Protein AF-A0A1I7GXW3-F1 (afdb_monomer_lite)

Sequence (168 aa):
MKNKFWGVLLILAAIAVLLNKIFIFEGFSLIKFVVTVLLISIIVKSIPKREFGGILFPIAFISILFDDELGITAITPFPVLLAAALGTAGLSIIFHDGKKTMYIEGKINFDLTFGGSEIYVPKSWKVINNVSCTLGGVSEKNRGTGEGSNVLELTGRATFGGVTIIYV

Radius of gyration: 31.1 Å; chains: 1; bounding box: 59×31×83 Å

Structure (mmCIF, N/CA/C/O backbone):
data_AF-A0A1I7GXW3-F1
#
_entry.id   AF-A0A1I7GXW3-F1
#
loop_
_atom_site.group_PDB
_atom_site.id
_atom_site.type_symbol
_atom_site.label_atom_id
_atom_site.label_alt_id
_atom_site.label_comp_id
_atom_site.label_asym_id
_atom_site.label_entity_id
_atom_site.label_seq_id
_atom_site.pdbx_PDB_ins_code
_atom_site.Cartn_x
_atom_site.Cartn_y
_atom_site.Cartn_z
_atom_site.occupancy
_atom_site.B_iso_or_equiv
_atom_site.auth_seq_id
_atom_site.auth_comp_id
_atom_site.auth_asym_id
_atom_site.auth_atom_id
_atom_site.pdbx_PDB_model_num
ATOM 1 N N . MET A 1 1 ? -9.751 -12.682 -9.764 1.00 50.41 1 MET A N 1
ATOM 2 C CA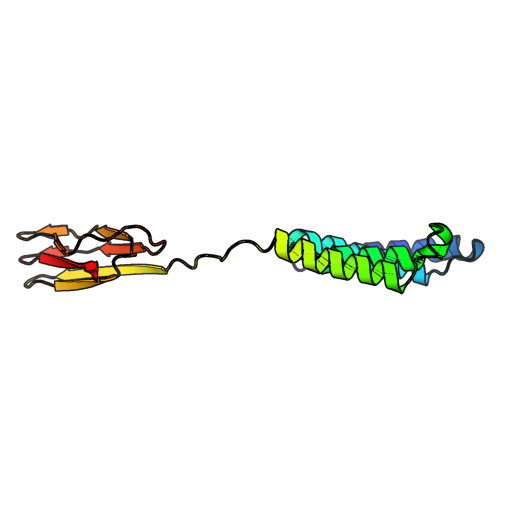 . MET A 1 1 ? -9.309 -12.020 -11.020 1.00 50.41 1 MET A CA 1
ATOM 3 C C . MET A 1 1 ? -8.090 -12.720 -11.656 1.00 50.41 1 MET A C 1
ATOM 5 O O . MET A 1 1 ? -7.120 -12.059 -11.999 1.00 50.41 1 MET A O 1
ATOM 9 N N . LYS A 1 2 ? -8.092 -14.054 -11.821 1.00 54.66 2 LYS A N 1
ATOM 10 C CA . LYS A 1 2 ? -6.879 -14.809 -12.218 1.00 54.66 2 LYS A CA 1
ATOM 11 C C . LYS A 1 2 ? -6.775 -15.072 -13.734 1.00 54.66 2 LYS A C 1
ATOM 13 O O . LYS A 1 2 ? -5.700 -15.381 -14.229 1.00 54.66 2 LYS A O 1
ATOM 18 N N . ASN A 1 3 ? -7.864 -14.845 -14.474 1.00 59.19 3 ASN A N 1
ATOM 19 C CA . ASN A 1 3 ? -8.005 -15.321 -15.857 1.00 59.19 3 ASN A CA 1
ATOM 20 C C . ASN A 1 3 ? -7.841 -14.191 -16.893 1.00 59.19 3 ASN A C 1
ATOM 22 O O . ASN A 1 3 ? -7.506 -14.450 -18.041 1.00 59.19 3 ASN A O 1
ATOM 26 N N . LYS A 1 4 ? -8.015 -12.922 -16.486 1.00 65.56 4 LYS A N 1
ATOM 27 C CA . LYS A 1 4 ? -7.877 -11.759 -17.385 1.00 65.56 4 LYS A CA 1
ATOM 28 C C . LYS A 1 4 ? -6.413 -11.430 -17.723 1.00 65.56 4 LYS A C 1
ATOM 30 O O . LYS A 1 4 ? -6.140 -10.951 -18.813 1.00 65.56 4 LYS A O 1
ATOM 35 N N . PHE A 1 5 ? -5.474 -11.735 -16.819 1.00 65.38 5 PHE A N 1
ATOM 36 C CA . PHE A 1 5 ? -4.037 -11.488 -17.018 1.00 65.38 5 PHE A CA 1
ATOM 37 C C . PHE A 1 5 ? -3.453 -12.335 -18.158 1.00 65.38 5 PHE A C 1
ATOM 39 O O . PHE A 1 5 ? -2.741 -11.818 -19.011 1.00 65.38 5 PHE A O 1
ATOM 46 N N . TRP A 1 6 ? -3.821 -13.618 -18.210 1.00 68.38 6 TRP A N 1
ATOM 47 C CA . TRP A 1 6 ? -3.395 -14.529 -19.273 1.00 68.38 6 TRP A CA 1
ATOM 48 C C . TRP A 1 6 ? -3.968 -14.145 -20.643 1.00 68.38 6 TRP A C 1
ATOM 50 O O . TRP A 1 6 ? -3.278 -14.285 -21.646 1.00 68.38 6 TRP A O 1
ATOM 60 N N . GLY A 1 7 ? -5.188 -13.593 -20.684 1.00 71.56 7 GLY A N 1
ATOM 61 C CA . GLY A 1 7 ? -5.797 -13.104 -21.925 1.00 71.56 7 GLY A CA 1
ATOM 62 C C . GLY A 1 7 ? -5.071 -11.894 -22.522 1.00 71.56 7 GLY A C 1
ATOM 63 O O . GLY A 1 7 ? -4.783 -11.885 -23.714 1.00 71.56 7 GLY A O 1
ATOM 64 N N . VAL A 1 8 ? -4.717 -10.899 -21.700 1.00 68.94 8 VAL A N 1
ATOM 65 C CA . VAL A 1 8 ? -3.986 -9.701 -22.163 1.00 68.94 8 VAL A CA 1
ATOM 66 C C . VAL A 1 8 ? -2.583 -10.065 -22.659 1.00 68.94 8 VAL A C 1
ATOM 68 O O . VAL A 1 8 ? -2.170 -9.587 -23.712 1.00 68.94 8 VAL A O 1
ATOM 71 N N . LEU A 1 9 ? -1.888 -10.971 -21.963 1.00 70.75 9 LEU A N 1
ATOM 72 C CA . LEU A 1 9 ? -0.560 -11.447 -22.362 1.00 70.75 9 LEU A CA 1
ATOM 73 C C . LEU A 1 9 ? -0.586 -12.188 -23.714 1.00 70.75 9 LEU A C 1
ATOM 75 O O . LEU A 1 9 ? 0.308 -11.992 -24.533 1.00 70.75 9 LEU A O 1
ATOM 79 N N . LEU A 1 10 ? -1.635 -12.975 -23.986 1.00 74.31 10 LEU A N 1
ATOM 80 C CA . LEU A 1 10 ? -1.826 -13.672 -25.267 1.00 74.31 10 LEU A CA 1
ATOM 81 C C . LEU A 1 10 ? -2.142 -12.721 -26.430 1.00 74.31 10 LEU A C 1
ATOM 83 O O . LEU A 1 10 ? -1.570 -12.872 -27.509 1.00 74.31 10 LEU A O 1
ATOM 87 N N . ILE A 1 11 ? -3.010 -11.726 -26.215 1.00 76.50 11 ILE A N 1
ATOM 88 C CA . ILE A 1 11 ? -3.325 -10.708 -27.235 1.00 76.50 11 ILE A CA 1
ATOM 89 C C . ILE A 1 11 ? -2.061 -9.912 -27.592 1.00 76.50 11 ILE A C 1
ATOM 91 O O . ILE A 1 11 ? -1.793 -9.645 -28.760 1.00 76.50 11 ILE A O 1
ATOM 95 N N . LEU A 1 12 ? -1.244 -9.588 -26.593 1.00 69.81 12 LEU A N 1
ATOM 96 C CA . LEU A 1 12 ? 0.010 -8.865 -26.779 1.00 69.81 12 LEU A CA 1
ATOM 97 C C . LEU A 1 12 ? 1.085 -9.688 -27.494 1.00 69.81 12 LEU A C 1
ATOM 99 O O . LEU A 1 12 ? 1.774 -9.158 -28.364 1.00 69.81 12 LEU A O 1
ATOM 103 N N . ALA A 1 13 ? 1.185 -10.986 -27.195 1.00 70.19 13 ALA A N 1
ATOM 104 C CA . ALA A 1 13 ? 2.043 -11.898 -27.946 1.00 70.19 13 ALA A CA 1
ATOM 105 C C . ALA A 1 13 ? 1.614 -11.987 -29.422 1.00 70.19 13 ALA A C 1
ATOM 107 O O . ALA A 1 13 ? 2.466 -11.971 -30.308 1.00 70.19 13 ALA A O 1
ATOM 108 N N . ALA A 1 14 ? 0.306 -12.002 -29.704 1.00 73.81 14 ALA A N 1
ATOM 109 C CA . ALA A 1 14 ? -0.208 -12.000 -31.074 1.00 73.81 14 ALA A CA 1
ATOM 110 C C . ALA A 1 14 ? 0.161 -10.713 -31.835 1.00 73.81 14 ALA A C 1
ATOM 112 O O . ALA A 1 14 ? 0.617 -10.781 -32.975 1.00 73.81 14 ALA A O 1
ATOM 113 N N . ILE A 1 15 ? 0.039 -9.547 -31.192 1.00 71.06 15 ILE A N 1
ATOM 114 C CA . ILE A 1 15 ? 0.442 -8.258 -31.777 1.00 71.06 15 ILE A CA 1
ATOM 115 C C . ILE A 1 15 ? 1.956 -8.228 -32.051 1.00 71.06 15 ILE A C 1
ATOM 117 O O . ILE A 1 15 ? 2.372 -7.812 -33.131 1.00 71.06 15 ILE A O 1
ATOM 121 N N . ALA A 1 16 ? 2.783 -8.729 -31.126 1.00 67.31 16 ALA A N 1
ATOM 122 C CA . ALA A 1 16 ? 4.234 -8.814 -31.312 1.00 67.31 16 ALA A CA 1
ATOM 123 C C . ALA A 1 16 ? 4.634 -9.700 -32.508 1.00 67.31 16 ALA A C 1
ATOM 125 O O . ALA A 1 16 ? 5.541 -9.353 -33.264 1.00 67.31 16 ALA A O 1
ATOM 126 N N . VAL A 1 17 ? 3.932 -10.819 -32.718 1.00 70.31 17 VAL A N 1
ATOM 127 C CA . VAL A 1 17 ? 4.166 -11.713 -33.864 1.00 70.31 17 VAL A CA 1
ATOM 128 C C . VAL A 1 17 ? 3.796 -11.039 -35.189 1.00 70.31 17 VAL A C 1
ATOM 130 O O . VAL A 1 17 ? 4.524 -11.192 -36.169 1.00 70.31 17 VAL A O 1
ATOM 133 N N . LEU A 1 18 ? 2.708 -10.261 -35.226 1.00 67.06 18 LEU A N 1
ATOM 134 C CA . LEU A 1 18 ? 2.276 -9.547 -36.434 1.00 67.06 18 LEU A CA 1
ATOM 135 C C . LEU A 1 18 ? 3.244 -8.420 -36.831 1.00 67.06 18 LEU A C 1
ATOM 137 O O . LEU A 1 18 ? 3.494 -8.212 -38.018 1.00 67.06 18 LEU A O 1
ATOM 141 N N . LEU A 1 19 ? 3.829 -7.727 -35.852 1.00 67.25 19 LEU A N 1
ATOM 142 C CA . LEU A 1 19 ? 4.748 -6.606 -36.088 1.00 67.25 19 LEU A CA 1
ATOM 143 C C . LEU A 1 19 ? 6.157 -7.040 -36.522 1.00 67.25 19 LEU A C 1
ATOM 145 O O . LEU A 1 19 ? 6.867 -6.251 -37.148 1.00 67.25 19 LEU A O 1
ATOM 149 N N . ASN A 1 20 ? 6.531 -8.304 -36.286 1.00 63.16 20 ASN A N 1
ATOM 150 C CA . ASN A 1 20 ? 7.819 -8.891 -36.684 1.00 63.16 20 ASN A CA 1
ATOM 151 C C . ASN A 1 20 ? 8.136 -8.692 -38.180 1.00 63.16 20 ASN A C 1
ATOM 153 O O . ASN A 1 20 ? 9.285 -8.514 -38.568 1.00 63.16 20 ASN A O 1
ATOM 157 N N . LYS A 1 21 ? 7.107 -8.658 -39.034 1.00 60.03 21 LYS A N 1
ATOM 158 C CA . LYS A 1 21 ? 7.285 -8.549 -40.488 1.00 60.03 21 LYS A CA 1
ATOM 159 C C . LYS A 1 21 ? 7.470 -7.113 -41.001 1.00 60.03 21 LYS A C 1
ATOM 161 O O . LYS A 1 21 ? 7.967 -6.939 -42.106 1.00 60.03 21 LYS A O 1
ATOM 166 N N . I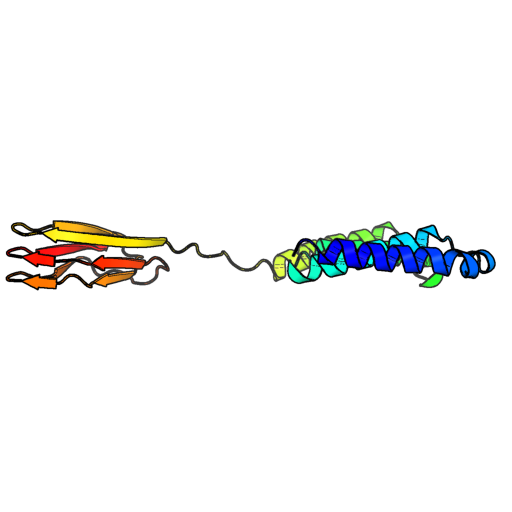LE A 1 22 ? 7.055 -6.110 -40.225 1.00 60.03 22 ILE A N 1
ATOM 167 C CA . ILE A 1 22 ? 7.048 -4.691 -40.626 1.00 60.03 22 ILE A CA 1
ATOM 168 C C . ILE A 1 22 ? 8.303 -3.979 -40.096 1.00 60.03 22 ILE A C 1
ATOM 170 O O . ILE A 1 22 ? 8.893 -3.154 -40.783 1.00 60.03 22 ILE A O 1
ATOM 174 N N . PHE A 1 23 ? 8.759 -4.356 -38.900 1.00 52.25 23 PHE A N 1
ATOM 175 C CA . PHE A 1 23 ? 9.786 -3.630 -38.146 1.00 52.25 23 PHE A CA 1
ATOM 176 C C . PHE A 1 23 ? 11.241 -3.965 -38.505 1.00 52.25 23 PHE A C 1
ATOM 178 O O . PHE A 1 23 ? 12.137 -3.182 -38.200 1.00 52.25 23 PHE A O 1
ATOM 185 N N . ILE A 1 24 ? 11.490 -5.083 -39.198 1.00 54.75 24 ILE A N 1
ATOM 186 C CA . ILE A 1 24 ? 12.836 -5.460 -39.677 1.00 54.75 24 ILE A CA 1
ATOM 187 C C . ILE A 1 24 ? 13.435 -4.390 -40.616 1.00 54.75 24 ILE A C 1
ATOM 189 O O . ILE A 1 24 ? 14.654 -4.306 -40.741 1.00 54.75 24 ILE A O 1
ATOM 193 N N . PHE A 1 25 ? 12.604 -3.542 -41.236 1.00 53.09 25 PHE A N 1
ATOM 194 C CA . PHE A 1 25 ? 13.036 -2.519 -42.194 1.00 53.09 25 PHE A CA 1
ATOM 195 C C . PHE A 1 25 ? 13.414 -1.158 -41.585 1.00 53.09 25 PHE A C 1
ATOM 197 O O . PHE A 1 25 ? 14.117 -0.400 -42.247 1.00 53.09 25 PHE A O 1
ATOM 204 N N . GLU A 1 26 ? 13.010 -0.842 -40.349 1.00 58.28 26 GLU A N 1
ATOM 205 C CA . GLU A 1 26 ? 13.238 0.489 -39.746 1.00 58.28 26 GLU A CA 1
ATOM 206 C C . GLU A 1 26 ? 14.400 0.541 -38.738 1.00 58.28 26 GLU A C 1
ATOM 208 O O . GLU A 1 26 ? 14.644 1.574 -38.124 1.00 58.28 26 GLU A O 1
ATOM 213 N N . GLY A 1 27 ? 15.142 -0.555 -38.537 1.00 58.06 27 GLY A N 1
ATOM 214 C CA . GLY A 1 27 ? 16.283 -0.581 -37.605 1.00 58.06 27 GLY A CA 1
ATOM 215 C C . GLY A 1 27 ? 15.901 -0.581 -36.116 1.00 58.06 27 GLY A C 1
ATOM 216 O O . GLY A 1 27 ? 16.773 -0.650 -35.252 1.00 58.06 27 GLY A O 1
ATOM 217 N N . PHE A 1 28 ? 14.607 -0.576 -35.795 1.00 60.38 28 PHE A N 1
ATOM 218 C CA . PHE A 1 28 ? 14.107 -0.759 -34.437 1.00 60.38 28 PHE A CA 1
ATOM 219 C C . PHE A 1 28 ? 14.238 -2.218 -33.981 1.00 60.38 28 PHE A C 1
ATOM 221 O O . PHE A 1 28 ? 13.834 -3.157 -34.667 1.00 60.38 28 PHE A O 1
ATOM 228 N N . SER A 1 29 ? 14.745 -2.420 -32.763 1.00 70.56 29 SER A N 1
ATOM 229 C CA . SER A 1 29 ? 14.838 -3.755 -32.169 1.00 70.56 29 SER A CA 1
ATOM 230 C C . SER A 1 29 ? 13.464 -4.253 -31.704 1.00 70.56 29 SER A C 1
ATOM 232 O O . SER A 1 29 ? 12.825 -3.637 -30.850 1.00 70.56 29 SER A O 1
ATOM 234 N N . LEU A 1 30 ? 13.036 -5.420 -32.203 1.00 68.00 30 LEU A N 1
ATOM 235 C CA . LEU A 1 30 ? 11.802 -6.117 -31.788 1.00 68.00 30 LEU A CA 1
ATOM 236 C C . LEU A 1 30 ? 11.714 -6.324 -30.273 1.00 68.00 30 LEU A C 1
ATOM 238 O O . LEU A 1 30 ? 10.630 -6.328 -29.689 1.00 68.00 30 LEU A O 1
ATOM 242 N N . ILE A 1 31 ? 12.873 -6.462 -29.633 1.00 71.56 31 ILE A N 1
ATOM 243 C CA . ILE A 1 31 ? 12.997 -6.636 -28.190 1.00 71.56 31 ILE A CA 1
ATOM 244 C C . ILE A 1 31 ? 12.481 -5.391 -27.457 1.00 71.56 31 ILE A C 1
ATOM 246 O O . ILE A 1 31 ? 11.794 -5.554 -26.450 1.00 71.56 31 ILE A O 1
ATOM 250 N N . LYS A 1 32 ? 12.718 -4.170 -27.981 1.00 76.94 32 LYS A N 1
ATOM 251 C CA . LYS A 1 32 ? 12.203 -2.929 -27.376 1.00 76.94 32 LYS A CA 1
ATOM 252 C C . LYS A 1 32 ? 10.673 -2.992 -27.277 1.00 76.94 32 LYS A C 1
ATOM 254 O O . LYS A 1 32 ? 10.111 -2.879 -26.194 1.00 76.94 32 LYS A O 1
ATOM 259 N N . PHE A 1 33 ? 10.004 -3.301 -28.386 1.00 77.19 33 PHE A N 1
ATOM 260 C CA . PHE A 1 33 ? 8.542 -3.340 -28.454 1.00 77.19 33 PHE A CA 1
ATOM 261 C C . PHE A 1 33 ? 7.919 -4.412 -27.549 1.00 77.19 33 PHE A C 1
ATOM 263 O O . PHE A 1 33 ? 6.976 -4.130 -26.806 1.00 77.19 33 PHE A O 1
ATOM 270 N N . VAL A 1 34 ? 8.461 -5.636 -27.567 1.00 78.25 34 VAL A N 1
ATOM 271 C CA . VAL A 1 34 ? 7.990 -6.736 -26.703 1.00 78.25 34 VAL A CA 1
ATOM 272 C C . VAL A 1 34 ? 8.109 -6.356 -25.226 1.00 78.25 34 VAL A C 1
ATOM 274 O O . VAL A 1 34 ? 7.178 -6.585 -24.450 1.00 78.25 34 VAL A O 1
ATOM 277 N N . VAL A 1 35 ? 9.225 -5.730 -24.841 1.00 80.69 35 VAL A N 1
ATOM 278 C CA . VAL A 1 35 ? 9.453 -5.250 -23.474 1.00 80.69 35 VAL A CA 1
ATOM 279 C C . VAL A 1 35 ? 8.475 -4.128 -23.113 1.00 80.69 35 VAL A C 1
ATOM 281 O O . VAL A 1 35 ? 7.873 -4.195 -22.044 1.00 80.69 35 VAL A O 1
ATOM 284 N N . THR A 1 36 ? 8.224 -3.151 -23.990 1.00 83.88 36 THR A N 1
ATOM 285 C CA . THR A 1 36 ? 7.231 -2.078 -23.761 1.00 83.88 36 THR A CA 1
ATOM 286 C C . THR A 1 36 ? 5.837 -2.636 -23.511 1.00 83.88 36 THR A C 1
ATOM 288 O O . THR A 1 36 ? 5.162 -2.266 -22.554 1.00 83.88 36 THR A O 1
ATOM 291 N N . VAL A 1 37 ? 5.418 -3.570 -24.354 1.00 82.31 37 VAL A N 1
ATOM 292 C CA . VAL A 1 37 ? 4.133 -4.260 -24.274 1.00 82.31 37 VAL A CA 1
ATOM 293 C C . VAL A 1 37 ? 3.978 -5.035 -22.954 1.00 82.31 37 VAL A C 1
ATOM 295 O O . VAL A 1 37 ? 2.933 -4.971 -22.290 1.00 82.31 37 VAL A O 1
ATOM 298 N N . LEU A 1 38 ? 5.033 -5.733 -22.535 1.00 83.19 38 LEU A N 1
ATOM 299 C CA . LEU A 1 38 ? 5.081 -6.435 -21.255 1.00 83.19 38 LEU A CA 1
ATOM 300 C C . LEU A 1 38 ? 5.011 -5.448 -20.080 1.00 83.19 38 LEU A C 1
ATOM 302 O O . LEU A 1 38 ? 4.242 -5.665 -19.142 1.00 83.19 38 LEU A O 1
ATOM 306 N N . LEU A 1 39 ? 5.754 -4.341 -20.144 1.00 84.81 39 LEU A N 1
ATOM 307 C CA . LEU A 1 39 ? 5.762 -3.288 -19.124 1.00 84.81 39 LEU A CA 1
ATOM 308 C C . LEU A 1 39 ? 4.385 -2.623 -18.984 1.00 84.81 39 LEU A C 1
ATOM 310 O O . LEU A 1 39 ? 3.905 -2.457 -17.863 1.00 84.81 39 LEU A O 1
ATOM 314 N N . ILE A 1 40 ? 3.691 -2.348 -20.092 1.00 84.75 40 ILE A N 1
ATOM 315 C CA . ILE A 1 40 ? 2.307 -1.840 -20.083 1.00 84.75 40 ILE A CA 1
ATOM 316 C C . ILE A 1 40 ? 1.370 -2.816 -19.359 1.00 84.75 40 ILE A C 1
ATOM 318 O O . ILE A 1 40 ? 0.536 -2.398 -18.554 1.00 84.75 40 ILE A O 1
ATOM 322 N N . SER A 1 41 ? 1.534 -4.125 -19.569 1.00 81.62 41 SER A N 1
ATOM 323 C CA . SER A 1 41 ? 0.735 -5.135 -18.855 1.00 81.62 41 SER A CA 1
ATOM 324 C C . SER A 1 41 ? 0.950 -5.101 -17.341 1.00 81.62 41 SER A C 1
ATOM 326 O O . SER A 1 41 ? 0.004 -5.318 -16.576 1.00 81.62 41 SER A O 1
ATOM 328 N N . ILE A 1 42 ? 2.181 -4.827 -16.897 1.00 82.38 42 ILE A N 1
ATOM 329 C CA . ILE A 1 42 ? 2.513 -4.664 -15.476 1.00 82.38 42 ILE A CA 1
ATOM 330 C C . ILE A 1 42 ? 1.818 -3.416 -14.919 1.00 82.38 42 ILE A C 1
ATOM 332 O O . ILE A 1 42 ? 1.134 -3.526 -13.900 1.00 82.38 42 ILE A O 1
ATOM 336 N N . ILE A 1 43 ? 1.886 -2.284 -15.629 1.00 83.38 43 ILE A N 1
ATOM 337 C CA . ILE A 1 43 ? 1.219 -1.029 -15.234 1.00 83.38 43 ILE A CA 1
ATOM 338 C C . ILE A 1 43 ? -0.282 -1.259 -15.028 1.00 83.38 43 ILE A C 1
ATOM 340 O O . ILE A 1 43 ? -0.819 -0.939 -13.966 1.00 83.38 43 ILE A O 1
ATOM 344 N N . VAL A 1 44 ? -0.957 -1.885 -16.000 1.00 83.38 44 VAL A N 1
ATO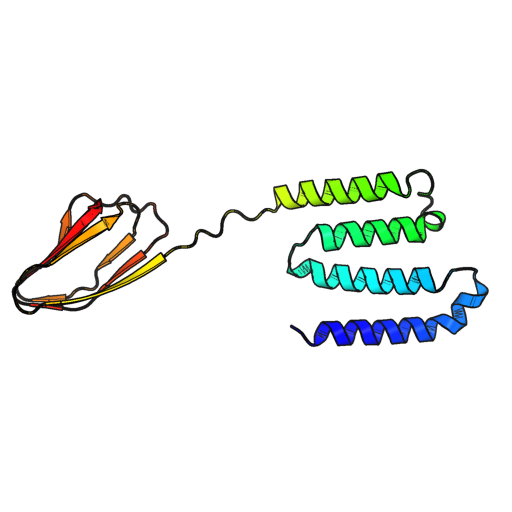M 345 C CA . VAL A 1 44 ? -2.403 -2.171 -15.931 1.00 83.38 44 VAL A CA 1
ATOM 346 C C . VAL A 1 44 ? -2.758 -2.993 -14.688 1.00 83.38 44 VAL A C 1
ATOM 348 O O . VAL A 1 44 ? -3.803 -2.777 -14.071 1.00 83.38 44 VAL A O 1
ATOM 351 N N . LYS A 1 45 ? -1.888 -3.923 -14.284 1.00 78.25 45 LYS A N 1
ATOM 352 C CA . LYS A 1 45 ? -2.093 -4.754 -13.090 1.00 78.25 45 LYS A CA 1
ATOM 353 C C . LYS A 1 45 ? -1.781 -4.022 -11.780 1.00 78.25 45 LYS A C 1
ATOM 355 O O . LYS A 1 45 ? -2.355 -4.392 -10.753 1.00 78.25 45 LYS A O 1
ATOM 360 N N . SER A 1 46 ? -0.906 -3.021 -11.799 1.00 79.44 46 SER A N 1
ATOM 361 C CA . SER A 1 46 ? -0.509 -2.257 -10.609 1.00 79.44 46 SER A CA 1
ATOM 362 C C . SER A 1 46 ? -1.452 -1.098 -10.269 1.00 79.44 46 SER A C 1
ATOM 364 O O . SER A 1 46 ? -1.543 -0.735 -9.095 1.00 79.44 46 SER A O 1
ATOM 366 N N . ILE A 1 47 ? -2.237 -0.590 -11.229 1.00 76.62 47 ILE A N 1
ATOM 367 C CA . ILE A 1 47 ? -3.244 0.467 -10.993 1.00 76.62 47 ILE A CA 1
ATOM 368 C C . ILE A 1 47 ? -4.263 0.099 -9.888 1.00 76.62 47 ILE A C 1
ATOM 370 O O . ILE A 1 47 ? -4.419 0.882 -8.949 1.00 76.62 47 ILE A O 1
ATOM 374 N N . PRO A 1 48 ? -4.932 -1.077 -9.900 1.00 72.06 48 PRO A N 1
ATOM 375 C CA . PRO A 1 48 ? -5.972 -1.402 -8.916 1.00 72.06 48 PRO A CA 1
ATOM 376 C C . PRO A 1 48 ? -5.448 -1.584 -7.489 1.00 72.06 48 PRO A C 1
ATOM 378 O O . PRO A 1 48 ? -6.217 -1.495 -6.537 1.00 72.06 48 PRO A O 1
ATOM 381 N N . LYS A 1 49 ? -4.153 -1.879 -7.334 1.00 65.94 49 LYS A N 1
ATOM 382 C CA . LYS A 1 49 ? -3.518 -2.099 -6.029 1.00 65.94 49 LYS A CA 1
ATOM 383 C C . LYS A 1 49 ? -2.883 -0.836 -5.444 1.00 65.94 49 LYS A C 1
ATOM 385 O O . LYS A 1 49 ? -2.367 -0.902 -4.335 1.00 65.94 49 LYS A O 1
ATOM 390 N N . ARG A 1 50 ? -2.909 0.287 -6.180 1.00 66.62 50 ARG A N 1
ATOM 391 C CA . ARG A 1 50 ? -2.186 1.529 -5.845 1.00 66.62 50 ARG A CA 1
ATOM 392 C C . ARG A 1 50 ? -0.707 1.279 -5.510 1.00 66.62 50 ARG A C 1
ATOM 394 O O . ARG A 1 50 ? -0.122 1.937 -4.657 1.00 66.62 50 ARG A O 1
ATOM 401 N N . GLU A 1 51 ? -0.086 0.324 -6.200 1.00 75.00 51 GLU A N 1
ATOM 402 C CA . GLU A 1 51 ? 1.346 0.050 -6.070 1.00 75.00 51 GLU A CA 1
ATOM 403 C C . GLU A 1 51 ? 2.106 1.028 -6.972 1.00 75.00 51 GLU A C 1
ATOM 405 O O . GLU A 1 51 ? 2.409 0.713 -8.123 1.00 75.00 51 GLU A O 1
ATOM 410 N N . PHE A 1 52 ? 2.396 2.232 -6.466 1.00 82.69 52 PHE A N 1
ATOM 411 C CA . PHE A 1 52 ? 3.041 3.301 -7.244 1.00 82.69 52 PHE A CA 1
ATOM 412 C C . PHE A 1 52 ? 4.354 2.868 -7.906 1.00 82.69 52 PHE A C 1
ATOM 414 O O . PHE A 1 52 ? 4.631 3.266 -9.036 1.00 82.69 52 PHE A O 1
ATOM 421 N N . GLY A 1 53 ? 5.113 1.975 -7.262 1.00 85.88 53 GLY A N 1
ATOM 422 C CA . GLY A 1 53 ? 6.328 1.403 -7.844 1.00 85.88 53 GLY A CA 1
ATOM 423 C C . GLY A 1 53 ? 6.058 0.580 -9.103 1.00 85.88 53 GLY A C 1
ATOM 424 O O . GLY A 1 53 ? 6.779 0.702 -10.087 1.00 85.88 53 GLY A O 1
ATOM 425 N N . GLY A 1 54 ? 4.964 -0.181 -9.135 1.00 84.12 54 GLY A N 1
ATOM 426 C CA . GLY A 1 54 ? 4.560 -0.953 -10.313 1.00 84.12 54 GLY A CA 1
ATOM 427 C C . GLY A 1 54 ? 4.003 -0.107 -11.464 1.00 84.12 54 GLY A C 1
ATOM 428 O O . GLY A 1 54 ? 3.644 -0.655 -12.501 1.00 84.12 54 GLY A O 1
ATOM 429 N N . ILE A 1 55 ? 3.932 1.216 -11.298 1.00 88.25 55 ILE A N 1
ATOM 430 C CA . ILE A 1 55 ? 3.546 2.173 -12.340 1.00 88.25 55 ILE A CA 1
ATOM 431 C C . ILE A 1 55 ? 4.776 2.980 -12.773 1.00 88.25 55 ILE A C 1
ATOM 433 O O . ILE A 1 55 ? 5.120 2.999 -13.952 1.00 88.25 55 ILE A O 1
ATOM 437 N N . LEU A 1 56 ? 5.476 3.595 -11.816 1.00 90.56 56 LEU A N 1
ATOM 438 C CA . LEU A 1 56 ? 6.599 4.499 -12.077 1.00 90.56 56 LEU A CA 1
ATOM 439 C C . LEU A 1 56 ? 7.837 3.781 -12.622 1.00 90.56 56 LEU A C 1
ATOM 441 O O . LEU A 1 56 ? 8.460 4.289 -13.552 1.00 90.56 56 LEU A O 1
ATOM 445 N N . PHE A 1 57 ? 8.181 2.597 -12.102 1.00 92.06 57 PHE A N 1
ATOM 446 C CA . PHE A 1 57 ? 9.337 1.851 -12.611 1.00 92.06 57 PHE A CA 1
ATOM 447 C C . PHE A 1 57 ? 9.131 1.379 -14.053 1.00 92.06 57 PHE A C 1
ATOM 449 O O . PHE A 1 57 ? 10.020 1.608 -14.871 1.00 92.06 57 PHE A O 1
ATOM 456 N N . PRO A 1 58 ? 7.985 0.775 -14.425 1.00 91.75 58 PRO A N 1
ATOM 457 C CA . PRO A 1 58 ? 7.763 0.407 -15.814 1.00 91.75 58 PRO A CA 1
ATOM 458 C C . PRO A 1 58 ? 7.770 1.588 -16.782 1.00 91.75 58 PRO A C 1
ATOM 460 O O . PRO A 1 58 ? 8.317 1.461 -17.872 1.00 91.75 58 PRO A O 1
ATOM 463 N N . ILE A 1 59 ? 7.224 2.739 -16.378 1.00 90.38 59 ILE A N 1
ATOM 464 C CA . ILE A 1 59 ? 7.292 3.966 -17.181 1.00 90.38 59 ILE A CA 1
ATOM 465 C C . ILE A 1 59 ? 8.749 4.405 -17.367 1.00 90.38 59 ILE A C 1
ATOM 467 O O . ILE A 1 59 ? 9.155 4.654 -18.496 1.00 90.38 59 ILE A O 1
ATOM 471 N N . ALA A 1 60 ? 9.556 4.421 -16.303 1.00 91.81 60 ALA A N 1
ATOM 472 C CA . ALA A 1 60 ? 10.978 4.755 -16.391 1.00 91.81 60 ALA A CA 1
ATOM 473 C C . ALA A 1 60 ? 11.750 3.819 -17.327 1.00 91.81 60 ALA A C 1
ATOM 475 O O . ALA A 1 60 ? 12.559 4.281 -18.127 1.00 91.81 60 ALA A O 1
ATOM 476 N N . PHE A 1 61 ? 11.471 2.514 -17.276 1.00 90.62 61 PHE A N 1
ATOM 477 C CA . PHE A 1 61 ? 12.075 1.555 -18.200 1.00 90.62 61 PHE A CA 1
ATOM 478 C C . PHE A 1 61 ? 11.665 1.806 -19.653 1.00 90.62 61 PHE A C 1
ATOM 480 O O . PHE A 1 61 ? 12.519 1.711 -20.528 1.00 90.62 61 PHE A O 1
ATOM 487 N N . ILE A 1 62 ? 10.405 2.169 -19.923 1.00 88.75 62 ILE A N 1
ATOM 488 C CA . ILE A 1 62 ? 9.965 2.565 -21.271 1.00 88.75 62 ILE A CA 1
ATOM 489 C C . ILE A 1 62 ? 10.701 3.835 -21.718 1.00 88.75 62 ILE A C 1
ATOM 491 O O . ILE A 1 62 ? 11.206 3.870 -22.835 1.00 88.75 62 ILE A O 1
ATOM 495 N N . SER A 1 63 ? 10.820 4.844 -20.852 1.00 87.75 63 SER A N 1
ATOM 496 C CA . SER A 1 63 ? 11.547 6.082 -21.159 1.00 87.75 63 SER A CA 1
ATOM 497 C C . SER A 1 63 ? 13.028 5.852 -21.465 1.00 87.75 63 SER A C 1
ATOM 499 O O . SER A 1 63 ? 13.572 6.555 -22.303 1.00 87.75 63 SER A O 1
ATOM 501 N N . ILE A 1 64 ? 13.675 4.883 -20.809 1.00 88.19 64 ILE A N 1
ATOM 502 C CA . ILE A 1 64 ? 15.073 4.503 -21.086 1.00 88.19 64 ILE A CA 1
ATOM 503 C C . ILE A 1 64 ? 15.181 3.710 -22.388 1.00 88.19 64 ILE A C 1
ATOM 505 O O . ILE A 1 64 ? 16.157 3.829 -23.110 1.00 88.19 64 ILE A O 1
ATOM 509 N N . LEU A 1 65 ? 14.189 2.875 -22.689 1.00 85.69 65 LEU A N 1
ATOM 510 C CA . LEU A 1 65 ? 14.196 2.040 -23.885 1.00 85.69 65 LEU A CA 1
ATOM 511 C C . LEU A 1 65 ? 14.049 2.857 -25.175 1.00 85.69 65 LEU A C 1
ATOM 513 O O . LEU A 1 65 ? 14.538 2.426 -26.220 1.00 85.69 65 LEU A O 1
ATOM 517 N N . PHE A 1 66 ? 13.361 3.996 -25.085 1.00 84.81 66 PHE A N 1
ATOM 518 C CA . PHE A 1 66 ? 13.132 4.936 -26.182 1.00 84.81 66 PHE A CA 1
ATOM 519 C C . PHE A 1 66 ? 13.835 6.285 -25.968 1.00 84.81 66 PHE A C 1
ATOM 521 O O . PHE A 1 66 ? 13.314 7.336 -26.342 1.00 84.81 66 PHE A O 1
ATOM 528 N N . ASP A 1 67 ? 14.962 6.291 -25.263 1.00 84.81 67 ASP A N 1
ATOM 529 C CA . ASP A 1 67 ? 15.640 7.524 -24.872 1.00 84.81 67 ASP A CA 1
ATOM 530 C C . ASP A 1 67 ? 16.229 8.294 -26.059 1.00 84.81 67 ASP A C 1
ATOM 532 O O . ASP A 1 67 ? 16.134 9.527 -26.084 1.00 84.81 67 ASP A O 1
ATOM 536 N N . ASP A 1 68 ? 16.752 7.571 -27.049 1.00 80.62 68 ASP A N 1
ATOM 537 C CA . ASP A 1 68 ? 17.201 8.090 -28.344 1.00 80.62 68 ASP A CA 1
ATOM 538 C C . ASP A 1 68 ? 16.062 8.802 -29.093 1.00 80.62 68 ASP A C 1
ATOM 540 O O . ASP A 1 68 ? 16.229 9.913 -29.598 1.00 80.62 68 ASP A O 1
ATOM 544 N N . GLU A 1 69 ? 14.875 8.196 -29.124 1.00 80.62 69 GLU A N 1
ATOM 545 C CA . GLU A 1 69 ? 13.698 8.699 -29.835 1.00 80.62 69 GLU A CA 1
ATOM 546 C C . GLU A 1 69 ? 13.024 9.870 -29.100 1.00 80.62 69 GLU A C 1
ATOM 548 O O . GLU A 1 69 ? 12.443 10.759 -29.726 1.00 80.62 69 GLU A O 1
ATOM 553 N N . LEU A 1 70 ? 13.103 9.882 -27.768 1.00 76.19 70 LEU A N 1
ATOM 554 C CA . LEU A 1 70 ? 12.569 10.948 -26.918 1.00 76.19 70 LEU A CA 1
ATOM 555 C C . LEU A 1 70 ? 13.540 12.130 -26.773 1.00 76.19 70 LEU A C 1
ATOM 557 O O . LEU A 1 70 ? 13.149 13.175 -26.251 1.00 76.19 70 LEU A O 1
ATOM 561 N N . GLY A 1 71 ? 14.795 11.978 -27.211 1.00 79.31 71 GLY A N 1
ATOM 562 C CA . GLY A 1 71 ? 15.836 12.998 -27.071 1.00 79.31 71 GLY A CA 1
ATOM 563 C C . GLY A 1 71 ? 16.267 13.234 -25.618 1.00 79.31 71 GLY A C 1
ATOM 564 O O . GLY A 1 71 ? 16.729 14.325 -25.284 1.00 79.31 71 GLY A O 1
ATOM 565 N N . ILE A 1 72 ? 16.099 12.234 -24.741 1.00 79.94 72 ILE A N 1
ATOM 566 C CA . ILE A 1 72 ? 16.386 12.317 -23.291 1.00 79.94 72 ILE A CA 1
ATOM 567 C C . ILE A 1 72 ? 17.731 11.639 -22.949 1.00 79.94 72 ILE A C 1
ATOM 569 O O . ILE A 1 72 ? 18.084 11.490 -21.781 1.00 79.94 72 ILE A O 1
ATOM 573 N N . THR A 1 73 ? 18.542 11.295 -23.954 1.00 79.31 73 THR A N 1
ATOM 574 C CA . THR A 1 73 ? 19.839 10.598 -23.810 1.00 79.31 73 THR A CA 1
ATOM 575 C C . THR A 1 73 ? 20.832 11.274 -22.860 1.00 79.31 73 THR A C 1
ATOM 577 O O . THR A 1 73 ? 21.694 10.615 -22.289 1.00 79.31 73 THR A O 1
ATOM 580 N N . ALA A 1 74 ? 20.706 12.583 -22.621 1.00 79.94 74 ALA A N 1
ATOM 581 C CA . ALA A 1 74 ? 21.535 13.307 -21.654 1.00 79.94 74 ALA A CA 1
ATOM 582 C C . ALA A 1 74 ? 21.219 12.971 -20.178 1.00 79.94 74 ALA A C 1
ATOM 584 O O . ALA A 1 74 ? 22.016 13.272 -19.290 1.00 79.94 74 ALA A O 1
ATOM 585 N N . ILE A 1 75 ? 20.043 12.399 -19.904 1.00 80.50 75 ILE A N 1
ATOM 586 C CA . ILE A 1 75 ? 19.490 12.183 -18.557 1.00 80.50 75 ILE A CA 1
ATOM 587 C C . ILE A 1 75 ? 19.287 10.681 -18.281 1.00 80.50 75 ILE A C 1
ATOM 589 O O . ILE A 1 75 ? 19.089 10.281 -17.136 1.00 80.50 75 ILE A O 1
ATOM 593 N N . THR A 1 76 ? 19.343 9.810 -19.286 1.00 84.88 76 THR A N 1
ATOM 594 C CA . THR A 1 76 ? 19.231 8.357 -19.103 1.00 84.88 76 THR A CA 1
ATOM 595 C C . THR A 1 76 ? 20.593 7.718 -18.796 1.00 84.88 76 THR A C 1
ATOM 597 O O . THR A 1 76 ? 21.637 8.264 -19.140 1.00 84.88 76 THR A O 1
ATOM 600 N N . PRO A 1 77 ? 20.645 6.567 -18.097 1.00 81.75 77 PRO A N 1
ATOM 601 C CA . PRO A 1 77 ? 19.533 5.832 -17.487 1.00 81.75 77 PRO A CA 1
ATOM 602 C C . PRO A 1 77 ? 19.314 6.152 -15.993 1.00 81.75 77 PRO A C 1
ATOM 604 O O . PRO A 1 77 ? 18.200 6.023 -15.483 1.00 81.75 77 PRO A O 1
ATOM 607 N N . PHE A 1 78 ? 20.360 6.573 -15.274 1.00 88.06 78 PHE A N 1
ATOM 608 C CA . PHE A 1 78 ? 20.343 6.691 -13.809 1.00 88.06 78 PHE A CA 1
ATOM 609 C C . PHE A 1 78 ? 19.390 7.770 -13.267 1.00 88.06 78 PHE A C 1
ATOM 611 O O . PHE A 1 78 ? 18.590 7.443 -12.389 1.00 88.06 78 PHE A O 1
ATOM 618 N N . PRO A 1 79 ? 19.419 9.025 -13.754 1.00 92.12 79 PRO A N 1
ATOM 619 C CA . PRO A 1 79 ? 18.504 10.063 -13.278 1.00 92.12 79 PRO A CA 1
ATOM 620 C C . PRO A 1 79 ? 17.018 9.712 -13.429 1.00 92.12 79 PRO A C 1
ATOM 622 O O . PRO A 1 79 ? 16.230 10.016 -12.537 1.00 92.12 79 PRO A O 1
ATOM 625 N N . VAL A 1 80 ? 16.631 9.028 -14.511 1.00 91.56 80 VAL A N 1
ATOM 626 C CA . VAL A 1 80 ? 15.237 8.600 -14.736 1.00 91.56 80 VAL A CA 1
ATOM 627 C C . VAL A 1 80 ? 1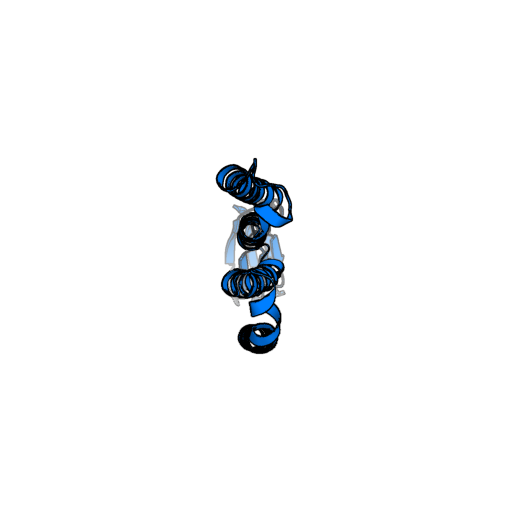4.818 7.520 -13.735 1.00 91.56 80 VAL A C 1
ATOM 629 O O . VAL A 1 80 ? 13.740 7.606 -13.144 1.00 91.56 80 VAL A O 1
ATOM 632 N N . LEU A 1 81 ? 15.686 6.538 -13.475 1.00 91.94 81 LEU A N 1
ATOM 633 C CA . LEU A 1 81 ? 15.449 5.534 -12.432 1.00 91.94 81 LEU A CA 1
ATOM 634 C C . LEU A 1 81 ? 15.386 6.162 -11.037 1.00 91.94 81 LEU A C 1
ATOM 636 O O . LEU A 1 81 ? 14.510 5.810 -10.247 1.00 91.94 81 LEU A O 1
ATOM 640 N N . LEU A 1 82 ? 16.279 7.109 -10.739 1.00 92.94 82 LEU A N 1
ATOM 641 C CA . LEU A 1 82 ? 16.293 7.830 -9.469 1.00 92.94 82 LEU A CA 1
ATOM 642 C C . LEU A 1 82 ? 15.008 8.646 -9.282 1.00 92.94 82 LEU A C 1
ATOM 644 O O . LEU A 1 82 ? 14.399 8.584 -8.215 1.00 92.94 82 LEU A O 1
ATOM 648 N N . ALA A 1 83 ? 14.555 9.353 -10.320 1.00 92.75 83 ALA A N 1
ATOM 649 C CA . ALA A 1 83 ? 13.298 10.094 -10.306 1.00 92.75 83 ALA A CA 1
ATOM 650 C C . ALA A 1 83 ? 12.097 9.168 -10.069 1.00 92.75 83 ALA A C 1
ATOM 652 O O . ALA A 1 83 ? 11.230 9.482 -9.254 1.00 92.75 83 ALA A O 1
ATOM 653 N N . ALA A 1 84 ? 12.064 7.998 -10.711 1.00 93.31 84 ALA A N 1
ATOM 654 C CA . ALA A 1 84 ? 11.009 7.012 -10.499 1.00 93.31 84 ALA A CA 1
ATOM 655 C C . ALA A 1 84 ? 11.040 6.398 -9.093 1.00 93.31 84 ALA A C 1
ATOM 657 O O . ALA A 1 84 ? 9.983 6.218 -8.483 1.00 93.31 84 ALA A O 1
ATOM 658 N N . ALA A 1 85 ? 12.226 6.114 -8.551 1.00 92.88 85 ALA A N 1
ATOM 659 C CA . ALA A 1 85 ? 12.390 5.591 -7.198 1.00 92.88 85 ALA A CA 1
ATOM 660 C C . ALA A 1 85 ? 11.955 6.618 -6.139 1.00 92.88 85 ALA A C 1
ATOM 662 O O . ALA A 1 85 ? 11.161 6.294 -5.253 1.00 92.88 85 ALA A O 1
ATOM 663 N N . LEU A 1 86 ? 12.408 7.868 -6.269 1.00 94.31 86 LEU A N 1
ATOM 664 C CA . LEU A 1 86 ? 12.012 8.967 -5.386 1.00 94.31 86 LEU A CA 1
ATOM 665 C C . LEU A 1 86 ? 10.522 9.283 -5.512 1.00 94.31 86 LEU A C 1
ATOM 667 O O . LEU A 1 86 ? 9.840 9.413 -4.498 1.00 94.31 86 LEU A O 1
ATOM 671 N N . GLY A 1 87 ? 9.997 9.339 -6.736 1.00 93.06 87 GLY A N 1
ATOM 672 C CA . GLY A 1 87 ? 8.570 9.513 -6.992 1.00 93.06 87 GLY A CA 1
ATOM 673 C C . GLY A 1 87 ? 7.747 8.391 -6.368 1.00 93.06 87 GLY A C 1
ATOM 674 O O . GLY A 1 87 ? 6.730 8.657 -5.738 1.00 93.06 87 GLY A O 1
ATOM 675 N N . THR A 1 88 ? 8.220 7.144 -6.454 1.00 91.38 88 THR A N 1
ATOM 676 C CA . THR A 1 88 ? 7.558 5.991 -5.830 1.00 91.38 88 THR A CA 1
ATOM 677 C C . THR A 1 88 ? 7.524 6.137 -4.316 1.00 91.38 88 THR A C 1
ATOM 679 O O . THR A 1 88 ? 6.466 5.957 -3.719 1.00 91.38 88 THR A O 1
ATOM 682 N N . ALA A 1 89 ? 8.654 6.473 -3.690 1.00 89.44 89 ALA A N 1
ATOM 683 C CA . ALA A 1 89 ? 8.737 6.649 -2.244 1.00 89.44 89 ALA A CA 1
ATOM 684 C C . ALA A 1 89 ? 7.863 7.819 -1.764 1.00 89.44 89 ALA A C 1
ATOM 686 O O . ALA A 1 89 ? 7.041 7.639 -0.868 1.00 89.44 89 ALA A O 1
ATOM 687 N N . GLY A 1 90 ? 7.979 8.989 -2.398 1.00 89.25 90 GLY A N 1
ATOM 688 C CA . GLY A 1 90 ? 7.201 10.176 -2.043 1.00 89.25 90 GLY A CA 1
ATOM 689 C C . GLY A 1 90 ? 5.698 9.960 -2.214 1.00 89.25 90 GLY A C 1
ATOM 690 O O . GLY A 1 90 ? 4.921 10.243 -1.304 1.00 89.25 90 GLY A O 1
ATOM 691 N N . LEU A 1 91 ? 5.284 9.381 -3.341 1.00 87.31 91 LEU A N 1
ATOM 692 C CA . LEU A 1 91 ? 3.877 9.099 -3.617 1.00 87.31 91 LEU A CA 1
ATOM 693 C C . LEU A 1 91 ? 3.328 8.006 -2.687 1.00 87.31 91 LEU A C 1
ATOM 695 O O . LEU A 1 91 ? 2.214 8.132 -2.185 1.00 87.31 91 LEU A O 1
ATOM 699 N N . SER A 1 92 ? 4.131 6.983 -2.379 1.00 84.75 92 SER A N 1
ATOM 700 C CA . SER A 1 92 ? 3.781 5.947 -1.400 1.00 84.75 92 SER A CA 1
ATOM 701 C C . SER A 1 92 ? 3.575 6.511 0.007 1.00 84.75 92 SER A C 1
ATOM 703 O O . SER A 1 92 ? 2.711 6.014 0.720 1.00 84.75 92 SER A O 1
ATOM 705 N N . ILE A 1 93 ? 4.319 7.552 0.400 1.00 84.31 93 ILE A N 1
ATOM 706 C CA . ILE A 1 93 ? 4.142 8.234 1.692 1.00 84.31 93 ILE A CA 1
ATOM 707 C C . ILE A 1 93 ? 2.863 9.082 1.694 1.00 84.31 93 ILE A C 1
ATOM 709 O O . ILE A 1 93 ? 2.086 8.997 2.640 1.00 84.31 93 ILE A O 1
ATOM 713 N N . ILE A 1 94 ? 2.615 9.867 0.637 1.00 84.94 94 ILE A N 1
ATOM 714 C CA . ILE A 1 94 ? 1.427 10.742 0.536 1.00 84.94 94 ILE A CA 1
ATOM 715 C C . ILE A 1 94 ? 0.130 9.923 0.542 1.00 84.94 94 ILE A C 1
ATOM 717 O O . ILE A 1 94 ? -0.862 10.325 1.146 1.00 84.94 94 ILE A O 1
ATOM 721 N N . PHE A 1 95 ? 0.138 8.773 -0.129 1.00 77.19 95 PHE A N 1
ATOM 722 C CA . PHE A 1 95 ? -1.026 7.906 -0.292 1.00 77.19 95 PHE A CA 1
ATOM 723 C C . PHE A 1 95 ? -0.968 6.651 0.591 1.00 77.19 95 PHE A C 1
ATOM 725 O O . PHE A 1 95 ? -1.707 5.696 0.330 1.00 77.19 95 PHE A O 1
ATOM 732 N N . HIS A 1 96 ? -0.113 6.627 1.622 1.00 67.94 96 HIS A N 1
ATOM 733 C CA . HIS A 1 96 ? -0.119 5.553 2.613 1.00 67.94 96 HIS A CA 1
ATOM 734 C C . HIS A 1 96 ? -1.398 5.675 3.441 1.00 67.94 96 HIS A C 1
ATOM 736 O O . HIS A 1 96 ? -1.469 6.425 4.413 1.00 67.94 96 HIS A O 1
ATOM 742 N N . ASP A 1 97 ? -2.435 4.980 2.979 1.00 62.16 97 ASP A N 1
ATOM 743 C CA . ASP A 1 97 ? -3.769 5.018 3.556 1.00 62.16 97 ASP A CA 1
ATOM 744 C C . ASP A 1 97 ? -3.682 4.697 5.051 1.00 62.16 97 ASP A C 1
ATOM 746 O O . ASP A 1 97 ? -3.084 3.697 5.472 1.00 62.16 97 ASP A O 1
ATOM 750 N N . GLY A 1 98 ? -4.228 5.610 5.851 1.00 58.53 98 GLY A N 1
ATOM 751 C CA . GLY A 1 98 ? -4.172 5.566 7.298 1.00 58.53 98 GLY A CA 1
ATOM 752 C C . GLY A 1 98 ? -4.714 4.238 7.810 1.00 58.53 98 GLY A C 1
ATOM 753 O O . GLY A 1 98 ? -5.753 3.766 7.360 1.00 58.53 98 GLY A O 1
ATOM 754 N N . LYS A 1 99 ? -3.950 3.641 8.732 1.00 54.38 99 LYS A N 1
ATOM 755 C CA . LYS A 1 99 ? -4.276 2.497 9.594 1.00 54.38 99 LYS A CA 1
ATOM 756 C C . LYS A 1 99 ? -5.707 1.996 9.393 1.00 54.38 99 LYS A C 1
ATOM 758 O O . LYS A 1 99 ? -6.648 2.628 9.864 1.00 54.38 99 LYS A O 1
ATOM 763 N N . LYS A 1 100 ? -5.862 0.816 8.783 1.00 53.50 100 LYS A N 1
ATOM 764 C CA . LYS A 1 100 ? -7.083 0.024 8.957 1.00 53.50 100 LYS A CA 1
ATOM 765 C C . LYS A 1 100 ? -7.251 -0.178 10.459 1.00 53.50 100 LYS A C 1
ATOM 767 O O . LYS A 1 100 ? -6.556 -1.008 11.045 1.00 53.50 100 LYS A O 1
ATOM 772 N N . THR A 1 101 ? -8.089 0.630 11.097 1.00 57.00 101 THR A N 1
ATOM 773 C CA . THR A 1 101 ? -8.479 0.430 12.484 1.00 57.00 101 THR A CA 1
ATOM 774 C C . THR A 1 101 ? -9.252 -0.874 12.499 1.00 57.00 101 THR A C 1
ATOM 776 O O . THR A 1 101 ? -10.404 -0.960 12.083 1.00 57.00 101 THR A O 1
ATOM 779 N N . MET A 1 102 ? -8.547 -1.938 12.868 1.00 57.44 102 MET A N 1
ATOM 780 C CA . MET A 1 102 ? -9.147 -3.227 13.139 1.00 57.44 102 MET A CA 1
ATOM 781 C C . MET A 1 102 ? -10.057 -3.013 14.340 1.00 57.44 102 MET A C 1
ATOM 783 O O . MET A 1 102 ? -9.579 -2.879 15.464 1.00 57.44 102 MET A O 1
ATOM 787 N N . TYR A 1 103 ? -11.353 -2.882 14.086 1.00 68.44 103 TYR A N 1
ATOM 788 C CA . TYR A 1 103 ? -12.328 -2.882 15.153 1.00 68.44 103 TYR A CA 1
ATOM 789 C C . TYR A 1 103 ? -12.664 -4.326 15.503 1.00 68.44 103 TYR A C 1
ATOM 791 O O . TYR A 1 103 ? -12.755 -5.196 14.636 1.00 68.44 103 TYR A O 1
ATOM 799 N N . ILE A 1 104 ? -12.788 -4.579 16.797 1.00 76.25 104 ILE A N 1
ATOM 800 C CA . ILE A 1 104 ? -13.182 -5.878 17.325 1.00 76.25 104 ILE A CA 1
ATOM 801 C C . ILE A 1 104 ? -14.672 -5.791 17.644 1.00 76.25 104 ILE A C 1
ATOM 803 O O . ILE A 1 104 ? -15.088 -4.905 18.394 1.00 76.25 104 ILE A O 1
ATOM 807 N N . GLU A 1 105 ? -15.458 -6.698 17.064 1.00 84.00 105 GLU A N 1
ATOM 808 C CA . GLU A 1 105 ? -16.846 -6.937 17.461 1.00 84.00 105 GLU A CA 1
ATOM 809 C C . GLU A 1 105 ? -16.900 -8.149 18.392 1.00 84.00 105 GLU A C 1
ATOM 811 O O . GLU A 1 105 ? -16.538 -9.262 18.006 1.00 84.00 105 GLU A O 1
ATOM 816 N N . GLY A 1 106 ? -17.330 -7.930 19.633 1.00 88.12 106 GLY A N 1
ATOM 817 C CA . GLY A 1 106 ? -17.598 -8.989 20.603 1.00 88.12 106 GLY A CA 1
ATOM 818 C C . GLY A 1 106 ? -19.099 -9.200 20.774 1.00 88.12 106 GLY A C 1
ATOM 819 O O . GLY A 1 106 ? -19.852 -8.229 20.822 1.00 88.12 106 GLY A O 1
ATOM 820 N N . LYS A 1 107 ? -19.541 -10.455 20.912 1.00 91.38 107 LYS A N 1
ATOM 821 C CA . LYS A 1 107 ? -20.918 -10.785 21.307 1.00 91.38 107 LYS A CA 1
ATOM 822 C C . LYS A 1 107 ? -20.915 -11.656 22.549 1.00 91.38 107 LYS A C 1
ATOM 824 O O . LYS A 1 107 ? -20.238 -12.682 22.575 1.00 91.38 107 LYS A O 1
ATOM 829 N N . ILE A 1 108 ? -21.684 -11.258 23.554 1.00 90.69 108 ILE A N 1
ATOM 830 C CA . ILE A 1 108 ? -21.858 -12.016 24.795 1.00 90.69 108 ILE A CA 1
ATOM 831 C C . ILE A 1 108 ? -23.348 -12.277 24.980 1.00 90.69 108 ILE A C 1
ATOM 833 O O . ILE A 1 108 ? -24.167 -11.362 24.871 1.00 90.69 108 ILE A O 1
ATOM 837 N N . ASN A 1 109 ? -23.697 -13.537 25.229 1.00 92.38 109 ASN A N 1
ATOM 838 C CA . ASN A 1 109 ? -25.061 -13.953 25.520 1.00 92.38 109 ASN A CA 1
ATOM 839 C C . ASN A 1 109 ? -25.169 -14.318 27.003 1.00 92.38 109 ASN A C 1
ATOM 841 O O . ASN A 1 109 ? -24.409 -15.155 27.491 1.00 92.38 109 ASN A O 1
ATOM 845 N N . PHE A 1 110 ? -26.096 -13.671 27.698 1.00 89.25 110 PHE A N 1
ATOM 846 C CA . PHE A 1 110 ? -26.433 -13.947 29.084 1.00 89.25 110 PHE A CA 1
ATOM 847 C C . PHE A 1 110 ? -27.660 -14.854 29.155 1.00 89.25 110 PHE A C 1
ATOM 849 O O . PHE A 1 110 ? -28.725 -14.502 28.652 1.00 89.25 110 PHE A O 1
ATOM 856 N N . ASP A 1 111 ? -27.528 -15.989 29.836 1.00 91.31 111 ASP A N 1
ATOM 857 C CA . ASP A 1 111 ? -28.653 -16.834 30.237 1.00 91.31 111 ASP A CA 1
ATOM 858 C C . ASP A 1 111 ? -28.606 -17.011 31.757 1.00 91.31 111 ASP A C 1
ATOM 860 O O . ASP A 1 111 ? -27.902 -17.869 32.293 1.00 91.31 111 ASP A O 1
ATOM 864 N N . LEU A 1 112 ? -29.268 -16.095 32.466 1.00 86.38 112 LEU A N 1
ATOM 865 C CA . LEU A 1 112 ? -29.248 -16.007 33.925 1.00 86.38 112 LEU A CA 1
ATOM 866 C C . LEU A 1 112 ? -30.672 -16.201 34.459 1.00 86.38 112 LEU A C 1
ATOM 868 O O . LEU A 1 112 ? -31.591 -15.486 34.063 1.00 86.38 112 LEU A O 1
ATOM 872 N N . THR A 1 113 ? -30.863 -17.157 35.374 1.00 89.25 113 THR A N 1
ATOM 873 C CA . THR A 1 113 ? -32.182 -17.457 35.981 1.00 89.25 113 THR A CA 1
ATOM 874 C C . THR A 1 113 ? -32.279 -17.056 37.456 1.00 89.25 113 THR A C 1
ATOM 876 O O . THR A 1 113 ? -33.361 -16.711 37.916 1.00 89.25 113 THR A O 1
ATOM 879 N N . PHE A 1 114 ? -31.163 -17.100 38.188 1.00 85.69 114 PHE A N 1
ATOM 880 C CA . PHE A 1 114 ? -31.016 -16.565 39.542 1.00 85.69 114 PHE A CA 1
ATOM 881 C C . PHE A 1 114 ? -29.567 -16.100 39.724 1.00 85.69 114 PHE A C 1
ATOM 883 O O . PHE A 1 114 ? -28.641 -16.857 39.431 1.00 85.69 114 PHE A O 1
ATOM 890 N N . GLY A 1 115 ? -29.372 -14.871 40.209 1.00 80.69 115 GLY A N 1
ATOM 891 C CA . GLY A 1 115 ? -28.045 -14.286 40.449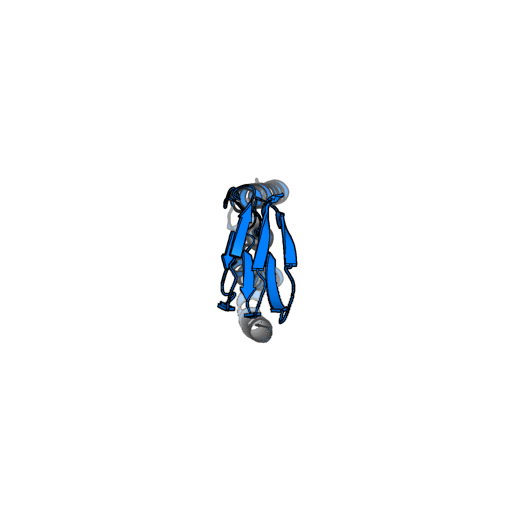 1.00 80.69 115 GLY A CA 1
ATOM 892 C C . GLY A 1 115 ? -27.694 -13.120 39.521 1.00 80.69 115 GLY A C 1
ATOM 893 O O . GLY A 1 115 ? -28.362 -12.871 38.521 1.00 80.69 115 GLY A O 1
ATOM 894 N N . GLY A 1 116 ? -26.657 -12.362 39.886 1.00 84.56 116 GLY A N 1
ATOM 895 C CA . GLY A 1 116 ? -26.161 -11.226 39.105 1.00 84.56 116 GLY A CA 1
ATOM 896 C C . GLY A 1 116 ? -24.819 -11.522 38.443 1.00 84.56 116 GLY A C 1
ATOM 897 O O . GLY A 1 116 ? -24.007 -12.259 39.001 1.00 84.56 116 GLY A O 1
ATOM 898 N N . SER A 1 117 ? -24.577 -10.936 37.271 1.00 89.38 117 SER A N 1
ATOM 899 C CA . SER A 1 117 ? -23.288 -11.030 36.576 1.00 89.38 117 SER A CA 1
ATOM 900 C C . SER A 1 117 ? -22.632 -9.663 36.460 1.00 89.38 117 SER A C 1
ATOM 902 O O . SER A 1 117 ? -23.285 -8.707 36.037 1.00 89.38 117 SER A O 1
ATOM 904 N N . GLU A 1 118 ? -21.338 -9.583 36.751 1.00 91.81 118 GLU A N 1
ATOM 905 C CA . GLU A 1 118 ? -20.545 -8.371 36.549 1.00 91.81 118 GLU A CA 1
ATOM 906 C C . GLU A 1 118 ? -19.540 -8.583 35.417 1.00 91.81 118 GLU A C 1
ATOM 908 O O . GLU A 1 118 ? -18.810 -9.575 35.401 1.00 91.81 118 GLU A O 1
ATOM 913 N N . ILE A 1 119 ? -19.510 -7.656 34.460 1.00 91.19 119 ILE A N 1
ATOM 914 C CA . ILE A 1 119 ? -18.573 -7.679 33.337 1.00 91.19 119 ILE A CA 1
ATOM 915 C C . ILE A 1 119 ? -17.720 -6.416 33.323 1.00 91.19 119 ILE A C 1
ATOM 917 O O . ILE A 1 119 ? -18.224 -5.304 33.472 1.00 91.19 119 ILE A O 1
ATOM 921 N N . TYR A 1 120 ? -16.422 -6.603 33.101 1.00 91.75 120 TYR A N 1
ATOM 922 C CA . TYR A 1 120 ? -15.457 -5.523 32.950 1.00 91.75 120 TYR A CA 1
ATOM 923 C C . TYR A 1 120 ? -15.219 -5.247 31.467 1.00 91.75 120 TYR A C 1
ATOM 925 O O . TYR A 1 120 ? -14.807 -6.140 30.725 1.00 91.75 120 TYR A O 1
ATOM 933 N N . VAL A 1 121 ? -15.488 -4.016 31.036 1.00 90.62 121 VAL A N 1
ATOM 934 C CA . VAL A 1 121 ? -15.372 -3.594 29.633 1.00 90.62 121 VAL A CA 1
ATOM 935 C C . VAL A 1 121 ? -14.417 -2.405 29.542 1.00 90.62 121 VAL A C 1
ATOM 937 O O . VAL A 1 121 ? -14.551 -1.478 30.334 1.00 90.62 121 VAL A O 1
ATOM 940 N N . PRO A 1 122 ? -13.468 -2.366 28.594 1.00 88.56 122 PRO A N 1
ATOM 941 C CA . PRO A 1 122 ? -12.603 -1.202 28.435 1.00 88.56 122 PRO A CA 1
ATOM 942 C C . PRO A 1 122 ? -13.415 0.066 28.140 1.00 88.56 122 PRO A C 1
ATOM 944 O O . PRO A 1 122 ? -14.306 0.040 27.289 1.00 88.56 122 PRO A O 1
ATOM 947 N N . LYS A 1 123 ? -13.078 1.198 28.768 1.00 88.44 123 LYS A N 1
ATOM 948 C CA . LYS A 1 123 ? -13.776 2.492 28.570 1.00 88.44 123 LYS A CA 1
ATOM 949 C C . LYS A 1 123 ? -13.878 2.952 27.118 1.00 88.44 123 LYS A C 1
ATOM 951 O O . LYS A 1 123 ? -14.805 3.686 26.779 1.00 88.44 123 LYS A O 1
ATOM 956 N N . SER A 1 124 ? -12.933 2.537 26.277 1.00 85.94 124 SER A N 1
ATOM 957 C CA . SER A 1 124 ? -12.923 2.866 24.855 1.00 85.94 124 SER A CA 1
ATOM 958 C C . SER A 1 124 ? -13.970 2.095 24.048 1.00 85.94 124 SER A C 1
ATOM 960 O O . SER A 1 124 ? -14.274 2.501 22.935 1.00 85.94 124 SER A O 1
ATOM 962 N N . TRP A 1 125 ? -14.539 0.999 24.550 1.00 88.06 125 TRP A N 1
ATOM 963 C CA . TRP A 1 125 ? -15.461 0.173 23.770 1.00 88.06 125 TRP A CA 1
ATOM 964 C C . TRP A 1 125 ? -16.885 0.725 23.807 1.00 88.06 125 TRP A C 1
ATOM 966 O O . TRP A 1 125 ? -17.386 1.152 24.848 1.00 88.06 125 TRP A O 1
ATOM 976 N N . LYS A 1 126 ? -17.566 0.661 22.663 1.00 88.44 126 LYS A N 1
ATOM 977 C CA . LYS A 1 126 ? -18.991 0.962 22.560 1.00 88.44 126 LYS A CA 1
ATOM 978 C C . LYS A 1 126 ? -19.800 -0.270 22.949 1.00 88.44 126 LYS A C 1
ATOM 980 O O . LYS A 1 126 ? -19.700 -1.303 22.292 1.00 88.44 126 LYS A O 1
ATOM 985 N N . VAL A 1 127 ? -20.629 -0.155 23.981 1.00 89.25 127 VAL A N 1
ATOM 986 C CA . VAL A 1 127 ? -21.497 -1.248 24.437 1.00 89.25 127 VAL A CA 1
ATOM 987 C C . VAL A 1 127 ? -22.909 -1.061 23.886 1.00 89.25 127 VAL A C 1
ATOM 989 O O . VAL A 1 127 ? -23.481 0.023 23.980 1.00 89.25 127 VAL A O 1
ATOM 992 N N . ILE A 1 128 ? -23.466 -2.116 23.292 1.00 90.00 128 ILE A N 1
ATOM 993 C CA . ILE A 1 128 ? -24.862 -2.189 22.851 1.00 90.00 128 ILE A CA 1
ATOM 994 C C . ILE A 1 128 ? -25.569 -3.196 23.753 1.00 90.00 128 ILE A C 1
ATOM 996 O O . ILE A 1 128 ? -25.249 -4.384 23.736 1.00 90.00 128 ILE A O 1
ATOM 1000 N N . ASN A 1 129 ? -26.519 -2.717 24.550 1.00 89.00 129 ASN A N 1
ATOM 1001 C CA . ASN A 1 129 ? -27.258 -3.540 25.496 1.00 89.00 129 ASN A CA 1
ATOM 1002 C C . ASN A 1 129 ? -28.612 -3.978 24.917 1.00 89.00 129 ASN A C 1
ATOM 1004 O O . ASN A 1 129 ? -29.544 -3.182 24.843 1.00 89.00 129 ASN A O 1
ATOM 1008 N N . ASN A 1 130 ? -28.708 -5.258 24.562 1.00 92.62 130 ASN A N 1
ATOM 1009 C CA . ASN A 1 130 ? -29.915 -5.954 24.113 1.00 92.62 130 ASN A CA 1
ATOM 1010 C C . ASN A 1 130 ? -30.324 -7.069 25.106 1.00 92.62 130 ASN A C 1
ATOM 1012 O O . ASN A 1 130 ? -30.950 -8.059 24.718 1.00 92.62 130 ASN A O 1
ATOM 1016 N N . VAL A 1 131 ? -29.943 -6.953 26.385 1.00 89.75 131 VAL A N 1
ATOM 1017 C CA . VAL A 1 131 ? -30.296 -7.929 27.430 1.00 89.75 131 VAL A CA 1
ATOM 1018 C C . VAL A 1 131 ? -31.690 -7.626 27.980 1.00 89.75 131 VAL A C 1
ATOM 1020 O O . VAL A 1 131 ? -31.980 -6.505 28.394 1.00 89.75 131 VAL A O 1
ATOM 1023 N N . SER A 1 132 ? -32.556 -8.638 28.021 1.00 90.69 132 SER A N 1
ATOM 1024 C CA . SER A 1 132 ? -33.894 -8.528 28.617 1.00 90.69 132 SER A CA 1
ATOM 1025 C C . SER A 1 132 ? -33.872 -8.954 30.086 1.00 90.69 132 SER A C 1
ATOM 1027 O O . SER A 1 132 ? -33.527 -10.096 30.390 1.00 90.69 132 SER A O 1
ATOM 1029 N N . CYS A 1 133 ? -34.275 -8.067 30.999 1.00 87.31 133 CYS A N 1
ATOM 1030 C CA . CYS A 1 133 ? -34.327 -8.354 32.435 1.00 87.31 133 CYS A CA 1
ATOM 1031 C C . CYS A 1 133 ? -35.772 -8.539 32.928 1.00 87.31 133 CYS A C 1
ATOM 1033 O O . CYS A 1 133 ? -36.631 -7.705 32.652 1.00 87.31 133 CYS A O 1
ATOM 1035 N N . THR A 1 134 ? -36.029 -9.599 33.700 1.00 84.12 134 THR A N 1
ATOM 1036 C CA . THR A 1 134 ? -37.310 -9.868 34.378 1.00 84.12 134 THR A CA 1
ATOM 1037 C C . THR A 1 134 ? -37.067 -9.906 35.887 1.00 84.12 134 THR A C 1
ATOM 1039 O O . THR A 1 134 ? -36.339 -10.772 36.366 1.00 84.12 134 THR A O 1
ATOM 1042 N N . LEU A 1 135 ? -37.660 -8.969 36.637 1.00 81.69 135 LEU A N 1
ATOM 1043 C CA . LEU A 1 135 ? -37.416 -8.777 38.081 1.00 81.69 135 LEU A CA 1
ATOM 1044 C C . LEU A 1 135 ? -35.926 -8.513 38.403 1.00 81.69 135 LEU A C 1
ATOM 1046 O O . LEU A 1 135 ? -35.303 -9.211 39.201 1.00 81.69 135 LEU A O 1
ATOM 1050 N N . GLY A 1 136 ? -35.365 -7.491 37.748 1.00 84.38 136 GLY A N 1
ATOM 1051 C CA . GLY A 1 136 ? -33.979 -7.028 37.863 1.00 84.38 136 GLY A CA 1
ATOM 1052 C C . GLY A 1 136 ? -33.697 -5.893 36.868 1.00 84.38 136 GLY A C 1
ATOM 1053 O O . GLY A 1 136 ? -34.635 -5.327 36.307 1.00 84.38 136 GLY A O 1
ATOM 1054 N N . GLY A 1 137 ? -32.427 -5.561 36.621 1.00 86.44 137 GLY A N 1
ATOM 1055 C CA . GLY A 1 137 ? -32.056 -4.516 35.658 1.00 86.44 137 GLY A CA 1
ATOM 1056 C C . GLY A 1 137 ? -30.593 -4.568 35.221 1.00 86.44 137 GLY A C 1
ATOM 1057 O O . GLY A 1 137 ? -29.797 -5.329 35.775 1.00 86.44 137 GLY A O 1
ATOM 1058 N N . VAL A 1 138 ? -30.247 -3.744 34.228 1.00 90.00 138 VAL A N 1
ATOM 1059 C CA . VAL A 1 138 ? -28.858 -3.532 33.798 1.00 90.00 138 VAL A CA 1
ATOM 1060 C C . VAL A 1 138 ? -28.326 -2.242 34.418 1.00 90.00 138 VAL A C 1
ATOM 1062 O O . VAL A 1 138 ? -28.987 -1.207 34.352 1.00 90.00 138 VAL A O 1
ATOM 1065 N N . SER A 1 139 ? -27.146 -2.309 35.032 1.00 90.38 139 SER A N 1
ATOM 1066 C CA . SER A 1 139 ? -26.485 -1.177 35.687 1.00 90.38 139 SER A CA 1
ATOM 1067 C C . SER A 1 139 ? -25.129 -0.908 35.045 1.00 90.38 139 SER A C 1
ATOM 1069 O O . SER A 1 139 ? -24.344 -1.833 34.860 1.00 90.38 139 SER A O 1
ATOM 1071 N N . GLU A 1 140 ? -24.832 0.350 34.725 1.00 89.38 140 GLU A N 1
ATOM 1072 C CA . GLU A 1 140 ? -23.549 0.765 34.151 1.00 89.38 140 GLU A CA 1
ATOM 1073 C C . GLU A 1 140 ? -22.762 1.629 35.145 1.00 89.38 140 GLU A C 1
ATOM 1075 O O . GLU A 1 140 ? -23.265 2.635 35.652 1.00 89.38 140 GLU A O 1
ATOM 1080 N N . LYS A 1 141 ? -21.506 1.258 35.414 1.00 89.75 141 LYS A N 1
ATOM 1081 C CA . LYS A 1 141 ? -20.581 1.975 36.308 1.00 89.75 141 LYS A CA 1
ATOM 1082 C C . LYS A 1 141 ? -19.366 2.481 35.533 1.00 89.75 141 LYS A C 1
ATOM 1084 O O . LYS A 1 141 ? -18.874 1.789 34.653 1.00 89.75 141 LYS A O 1
ATOM 1089 N N . ASN A 1 142 ? -18.829 3.642 35.924 1.00 85.62 142 ASN A N 1
ATOM 1090 C CA . ASN A 1 142 ? -17.616 4.267 35.360 1.00 85.62 142 ASN A CA 1
ATOM 1091 C C . ASN A 1 142 ? -17.707 4.768 33.905 1.00 85.62 142 ASN A C 1
ATOM 1093 O O . ASN A 1 142 ? -16.689 4.741 33.220 1.00 85.62 142 ASN A O 1
ATOM 1097 N N . ARG A 1 143 ? -18.891 5.234 33.468 1.00 78.31 143 ARG A N 1
ATOM 1098 C CA . ARG A 1 143 ? -19.212 5.867 32.164 1.00 78.31 143 ARG A CA 1
ATOM 1099 C C . ARG A 1 143 ? -18.098 5.770 31.105 1.00 78.31 143 ARG A C 1
ATOM 1101 O O . ARG A 1 143 ? -17.117 6.511 31.165 1.00 78.31 143 ARG A O 1
ATOM 1108 N N . GLY A 1 144 ? -18.286 4.892 30.121 1.00 75.44 144 GLY A N 1
ATOM 1109 C CA . GLY A 1 144 ? -17.369 4.750 28.990 1.00 75.44 144 GLY A CA 1
ATOM 1110 C C . GLY A 1 144 ? -17.155 6.067 28.237 1.00 75.44 144 GLY A C 1
ATOM 1111 O O . GLY A 1 144 ? -18.040 6.925 28.188 1.00 75.44 144 GLY A O 1
ATOM 1112 N N . THR A 1 145 ? -15.968 6.227 27.654 1.00 70.50 145 THR A N 1
ATOM 1113 C CA . THR A 1 145 ? -15.615 7.419 26.871 1.00 70.50 145 THR A CA 1
ATOM 1114 C C . THR A 1 145 ? -16.233 7.378 25.475 1.00 70.50 145 THR A C 1
ATOM 1116 O O . THR A 1 145 ? -16.433 8.425 24.873 1.00 70.50 145 THR A O 1
ATOM 1119 N N . GLY A 1 146 ? -16.586 6.189 24.967 1.00 62.94 146 GLY A N 1
ATOM 1120 C CA . GLY A 1 146 ? -17.263 6.020 23.674 1.00 62.94 146 GLY A CA 1
ATOM 1121 C C . GLY A 1 146 ? -16.411 6.396 22.454 1.00 62.94 146 GLY A C 1
ATOM 1122 O O . GLY A 1 146 ? -16.933 6.454 21.345 1.00 62.94 146 GLY A O 1
ATOM 1123 N N . GLU A 1 147 ? -15.115 6.649 22.650 1.00 67.25 147 GLU A N 1
ATOM 1124 C CA . GLU A 1 147 ? -14.183 7.124 21.617 1.00 67.25 147 GLU A CA 1
ATOM 1125 C C . GLU A 1 147 ? -13.498 5.999 20.825 1.00 67.25 147 GLU A C 1
ATOM 1127 O O . GLU A 1 147 ? -12.779 6.267 19.864 1.00 67.25 147 GLU A O 1
ATOM 1132 N N . GLY A 1 148 ? -13.676 4.733 21.205 1.00 68.25 148 GLY A N 1
ATOM 1133 C CA . GLY A 1 148 ? -13.069 3.616 20.484 1.00 68.25 148 GLY A CA 1
ATOM 1134 C C . GLY A 1 148 ? -13.949 3.072 19.365 1.00 68.25 148 GLY A C 1
ATOM 1135 O O . GLY A 1 148 ? -15.175 3.145 19.382 1.00 68.25 148 GLY A O 1
ATOM 1136 N N . SER A 1 149 ? -13.285 2.468 18.382 1.00 73.75 149 SER A N 1
ATOM 1137 C CA . SER A 1 149 ? -13.922 1.808 17.241 1.00 73.75 149 SER A CA 1
ATOM 1138 C C . SER A 1 149 ? -14.516 0.434 17.570 1.00 73.75 149 SER A C 1
ATOM 1140 O O . SER A 1 149 ? -15.254 -0.108 16.757 1.00 73.75 149 SER A O 1
ATOM 1142 N N . ASN A 1 150 ? -14.178 -0.152 18.722 1.00 86.00 150 ASN A N 1
ATOM 1143 C CA . ASN A 1 150 ? -14.589 -1.507 19.102 1.00 86.00 150 ASN A CA 1
ATOM 1144 C C . ASN A 1 150 ? -16.020 -1.530 19.639 1.00 86.00 150 ASN A C 1
ATOM 1146 O O . ASN A 1 150 ? -16.418 -0.628 20.380 1.00 86.00 150 ASN A O 1
ATOM 1150 N N . VAL A 1 151 ? -16.763 -2.588 19.312 1.00 87.75 151 VAL A N 1
ATOM 1151 C CA . VAL A 1 151 ? -18.178 -2.734 19.674 1.00 87.75 151 VAL A CA 1
ATOM 1152 C C . VAL A 1 151 ? -18.392 -4.041 20.431 1.00 87.75 151 VAL A C 1
ATOM 1154 O O . VAL A 1 151 ? -17.937 -5.100 20.005 1.00 87.75 151 VAL A O 1
ATOM 1157 N N . LEU A 1 152 ? -19.108 -3.974 21.549 1.00 90.00 152 LEU A N 1
ATOM 1158 C CA . LEU A 1 152 ? -19.527 -5.134 22.328 1.00 90.00 152 LEU A CA 1
ATOM 1159 C C . LEU A 1 152 ? -21.047 -5.188 22.397 1.00 90.00 152 LEU A C 1
ATOM 1161 O O . LEU A 1 152 ? -21.679 -4.297 22.963 1.00 90.00 152 LEU A O 1
ATOM 1165 N N . GLU A 1 153 ? -21.629 -6.240 21.835 1.00 92.38 153 GLU A N 1
ATOM 1166 C CA . GLU A 1 153 ? -23.064 -6.490 21.884 1.00 92.38 153 GLU A CA 1
ATOM 1167 C C . GLU A 1 153 ? -23.389 -7.486 23.002 1.00 92.38 153 GLU A C 1
ATOM 1169 O O . GLU A 1 153 ? -22.910 -8.625 23.012 1.00 92.38 153 GLU A O 1
ATOM 1174 N N . LEU A 1 154 ? -24.213 -7.048 23.949 1.00 91.88 154 LEU A N 1
ATOM 1175 C CA . LEU A 1 154 ? -24.708 -7.861 25.052 1.00 91.88 154 LEU A CA 1
ATOM 1176 C C . LEU A 1 154 ? -26.137 -8.289 24.729 1.00 91.88 154 LEU A C 1
ATOM 1178 O O . LEU A 1 154 ? -26.993 -7.445 24.480 1.00 91.88 154 LEU A O 1
ATOM 1182 N N . THR A 1 155 ? -26.404 -9.589 24.729 1.00 93.94 155 THR A N 1
ATOM 1183 C CA . THR A 1 155 ? -27.708 -10.165 24.362 1.00 93.94 155 THR A CA 1
ATOM 1184 C C . THR A 1 155 ? -28.145 -11.200 25.392 1.00 93.94 155 THR A C 1
ATOM 1186 O O . THR A 1 155 ? -27.343 -11.627 26.219 1.00 93.94 155 THR A O 1
ATO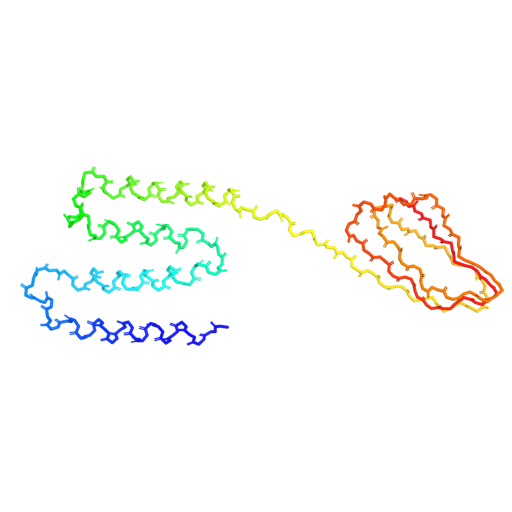M 1189 N N . GLY A 1 156 ? -29.409 -11.615 25.345 1.00 90.56 156 GLY A N 1
ATOM 1190 C CA . GLY A 1 156 ? -29.920 -12.713 26.168 1.00 90.56 156 GLY A CA 1
ATOM 1191 C C . GLY A 1 156 ? -30.917 -12.263 27.232 1.00 90.56 156 GLY A C 1
ATOM 1192 O O . GLY A 1 156 ? -31.583 -11.233 27.081 1.00 90.56 156 GLY A O 1
ATOM 1193 N N . ARG A 1 157 ? -31.070 -13.069 28.284 1.00 91.50 157 ARG A N 1
ATOM 1194 C CA . ARG A 1 157 ? -32.077 -12.890 29.335 1.00 91.50 157 ARG A CA 1
ATOM 1195 C C . ARG A 1 157 ? -31.480 -13.024 30.730 1.00 91.50 157 ARG A C 1
ATOM 1197 O O . ARG A 1 157 ? -30.695 -13.928 31.002 1.00 91.50 157 ARG A O 1
ATOM 1204 N N . ALA A 1 158 ? -31.938 -12.159 31.626 1.00 90.31 158 ALA A N 1
ATOM 1205 C CA . ALA A 1 158 ? -31.700 -12.259 33.057 1.00 90.31 158 ALA A CA 1
ATOM 1206 C C . ALA A 1 158 ? -33.039 -12.266 33.806 1.00 90.31 158 ALA A C 1
ATOM 1208 O O . ALA A 1 158 ? -33.840 -11.344 33.664 1.00 90.31 158 ALA A O 1
ATOM 1209 N N . THR A 1 159 ? -33.293 -13.304 34.595 1.00 89.06 159 THR A N 1
ATOM 1210 C CA . THR A 1 159 ? -34.494 -13.461 35.431 1.00 89.06 159 THR A CA 1
ATOM 1211 C C . THR A 1 159 ? -34.050 -13.476 36.895 1.00 89.06 159 THR A C 1
ATOM 1213 O O . THR A 1 159 ? -33.029 -14.085 37.192 1.00 89.06 159 THR A O 1
ATOM 1216 N N . PHE A 1 160 ? -34.750 -12.779 37.799 1.00 84.44 160 PHE A N 1
ATOM 1217 C CA . PHE A 1 160 ? -34.420 -12.718 39.239 1.00 84.44 160 PHE A CA 1
ATOM 1218 C C . PHE A 1 160 ? -32.942 -12.371 39.530 1.00 84.44 160 PHE A C 1
ATOM 1220 O O . PHE A 1 160 ? -32.254 -13.023 40.323 1.00 84.44 160 PHE A O 1
ATOM 1227 N N . GLY A 1 161 ? -32.445 -11.337 38.852 1.00 79.56 161 GLY A N 1
ATOM 1228 C CA . GLY A 1 161 ? -31.040 -10.943 38.848 1.00 79.56 161 GLY A CA 1
ATOM 1229 C C . GLY A 1 161 ? -30.763 -9.817 37.850 1.00 79.56 161 GLY A C 1
ATOM 1230 O O . GLY A 1 161 ? -31.632 -9.455 37.057 1.00 79.56 161 GLY A O 1
ATOM 1231 N N . GLY A 1 162 ? -29.567 -9.229 37.897 1.00 86.94 162 GLY A N 1
ATOM 1232 C CA . GLY A 1 162 ? -29.182 -8.100 37.042 1.00 86.94 162 GLY A CA 1
ATOM 1233 C C . GLY A 1 162 ? -27.800 -8.261 36.414 1.00 86.94 162 GLY A C 1
ATOM 1234 O O . GLY A 1 162 ? -26.995 -9.078 36.861 1.00 86.94 162 GLY A O 1
ATOM 1235 N N . VAL A 1 163 ? -27.523 -7.462 35.386 1.00 91.12 163 VAL A N 1
ATOM 1236 C CA . VAL A 1 163 ? -26.204 -7.398 34.737 1.00 91.12 163 VAL A CA 1
ATOM 1237 C C . VAL A 1 163 ? -25.548 -6.068 35.096 1.00 91.12 163 VAL A C 1
ATOM 1239 O O . VAL A 1 163 ? -26.125 -5.010 34.853 1.00 91.12 163 VAL A O 1
ATOM 1242 N N . THR A 1 164 ? -24.344 -6.105 35.661 1.00 91.69 164 THR A N 1
ATOM 1243 C CA . THR A 1 164 ? -23.556 -4.905 35.963 1.00 91.69 164 THR A CA 1
ATOM 1244 C C . THR A 1 164 ? -22.408 -4.787 34.971 1.00 91.69 164 THR A C 1
ATOM 1246 O O . THR A 1 164 ? -21.549 -5.662 34.894 1.00 91.69 164 THR A O 1
ATOM 1249 N N . ILE A 1 165 ? -22.363 -3.687 34.229 1.00 92.56 165 ILE A N 1
ATOM 1250 C CA . ILE A 1 165 ? -21.288 -3.354 33.297 1.00 92.56 165 ILE A CA 1
ATOM 1251 C C . ILE A 1 165 ? -20.373 -2.352 33.998 1.00 92.56 165 ILE A C 1
ATOM 1253 O O . ILE A 1 165 ? -20.813 -1.277 34.410 1.00 92.56 165 ILE A O 1
ATOM 1257 N N . ILE A 1 166 ? -19.100 -2.701 34.154 1.00 92.31 166 ILE A N 1
ATOM 1258 C CA . ILE A 1 166 ? -18.097 -1.859 34.804 1.00 92.31 166 ILE A CA 1
ATOM 1259 C C . ILE A 1 166 ? -17.067 -1.453 33.759 1.00 92.31 166 ILE A C 1
ATOM 1261 O O . ILE A 1 166 ? -16.296 -2.286 33.280 1.00 92.31 166 ILE A O 1
ATOM 1265 N N . TYR A 1 167 ? -17.036 -0.165 33.420 1.00 90.31 167 TYR A N 1
ATOM 1266 C CA . TYR A 1 167 ? -16.021 0.347 32.512 1.00 90.31 167 TYR A CA 1
ATOM 1267 C C . TYR A 1 167 ? -14.670 0.493 33.235 1.00 90.31 167 TYR A C 1
ATOM 1269 O O . TYR A 1 167 ? -14.583 1.160 34.276 1.00 90.31 167 TYR A O 1
ATOM 1277 N N . VAL A 1 168 ? -13.619 -0.116 32.682 1.00 88.06 168 VAL A N 1
ATOM 1278 C CA . VAL A 1 168 ? -12.231 -0.051 33.184 1.00 88.06 168 VAL A CA 1
ATOM 1279 C C . VAL A 1 168 ? -11.314 0.701 32.236 1.00 88.06 168 VAL A C 1
ATOM 1281 O O . VAL A 1 168 ? -11.452 0.544 31.002 1.00 88.06 168 VAL A O 1
#

Secondary structure (DSSP, 8-state):
--SHHHHHHHHHHHHHHHHHHHHTTTT--HHHHHHHHHHHHHHHHHGGGT-THHHHHHHHHHHHHTHHHHT-TTTTTHHHHHHHHHHHHHHHHHT-------PPEEEEEEEESSS-EEEEE-TTSEEEEEEEEESS-EEEES-----SS-EEEEEEEEESS-EEEEE-

pLDDT: mean 80.49, std 11.3, range [50.41, 94.31]

Foldseek 3Di:
DPPVLVVLLVVLVVVLVVCVVVCVPPPDDSVLSSLLSVLVSQLVVCVVVVQLLSNQVSVLVNCQSCVVVVVVVVCDDPNSNVCSVVCSVVSCVVPVPPDPQPAAEAEDEDDAAAEEEEDEDELCEAEAEAEAEACEEEAEEDHRPPNHPYYYYYHYYHYNYYYYYYHD